Protein AF-A0A239M5T1-F1 (afdb_monomer_lite)

Secondary structure (DSSP, 8-state):
---HHHHHHHHHHHHHTTSSSEEEESPPPPSS--TT-EEEE---------------

Sequence (56 aa):
MSTTRETILTALHFLLQTLPATALRGDVLPERVPTAGLLILRDGEPGEPEVTLSPL

pLDDT: mean 87.52, std 11.48, range [59.84, 98.0]

Foldseek 3Di:
DQDPLNVVLVVVQVVVVVQQAAEEEPDDDDPDADPSGYHYHYSDDPPDPPPPCPPD

Structure (mmCIF, N/CA/C/O backbone):
data_AF-A0A239M5T1-F1
#
_entry.id   AF-A0A239M5T1-F1
#
loop_
_atom_site.group_PDB
_atom_site.id
_atom_site.type_symbol
_atom_site.label_atom_id
_atom_site.label_alt_id
_atom_site.label_comp_id
_atom_site.label_asym_id
_atom_site.label_entity_id
_atom_site.label_seq_id
_atom_site.pdbx_PDB_ins_code
_atom_site.Cartn_x
_atom_site.Cartn_y
_atom_site.Cartn_z
_atom_site.occupancy
_atom_site.B_iso_or_equiv
_atom_site.auth_seq_id
_atom_site.auth_comp_id
_atom_site.auth_asym_id
_atom_site.auth_atom_id
_atom_site.pdbx_PDB_model_num
ATOM 1 N N . MET A 1 1 ? -4.268 -8.788 19.107 1.00 71.88 1 MET A N 1
ATOM 2 C CA . MET A 1 1 ? -5.425 -8.229 18.372 1.00 71.88 1 MET A CA 1
ATOM 3 C C . MET A 1 1 ? -4.886 -7.222 17.373 1.00 71.88 1 MET A C 1
ATOM 5 O O . MET A 1 1 ? -4.096 -6.384 17.785 1.00 71.88 1 MET A O 1
ATOM 9 N N . SER A 1 2 ? -5.232 -7.347 16.088 1.00 80.62 2 SER A N 1
ATOM 10 C CA . SER A 1 2 ? -4.867 -6.343 15.077 1.00 80.62 2 SER A CA 1
ATOM 11 C C . SER A 1 2 ? -5.695 -5.082 15.316 1.00 80.62 2 SER A C 1
ATOM 13 O O . SER A 1 2 ? -6.890 -5.188 15.594 1.00 80.62 2 SER A O 1
ATOM 15 N N . THR A 1 3 ? -5.086 -3.900 15.256 1.00 93.19 3 THR A N 1
ATOM 16 C CA . THR A 1 3 ? -5.842 -2.646 15.370 1.00 93.19 3 THR A CA 1
ATOM 17 C C . THR A 1 3 ? -6.665 -2.415 14.097 1.00 93.19 3 THR A C 1
ATOM 19 O O . THR A 1 3 ? -6.382 -2.981 13.035 1.00 93.19 3 THR A O 1
ATOM 22 N N . THR A 1 4 ? -7.676 -1.546 14.161 1.00 93.75 4 THR A N 1
ATOM 23 C CA . THR A 1 4 ? -8.418 -1.123 12.960 1.00 93.75 4 THR A CA 1
ATOM 24 C C . THR A 1 4 ? -7.473 -0.538 11.908 1.00 93.75 4 THR A C 1
ATOM 26 O O . THR A 1 4 ? -7.611 -0.840 10.725 1.00 93.75 4 THR A O 1
ATOM 29 N N . ARG A 1 5 ? -6.460 0.227 12.340 1.00 92.25 5 ARG A N 1
ATOM 30 C CA . ARG A 1 5 ? -5.407 0.769 11.469 1.00 92.25 5 ARG A CA 1
ATOM 31 C C . ARG A 1 5 ? -4.656 -0.342 10.739 1.00 92.25 5 ARG A C 1
ATOM 33 O O . ARG A 1 5 ? -4.585 -0.309 9.516 1.00 92.25 5 ARG A O 1
ATOM 40 N N . GLU A 1 6 ? -4.150 -1.334 11.468 1.00 93.94 6 GLU A N 1
ATOM 41 C CA . GLU A 1 6 ? -3.415 -2.456 10.872 1.00 93.94 6 GLU A CA 1
ATOM 42 C C . GLU A 1 6 ? -4.275 -3.254 9.888 1.00 93.94 6 GLU A C 1
ATOM 44 O O . GLU A 1 6 ? -3.805 -3.673 8.828 1.00 93.94 6 GLU A O 1
ATOM 49 N N . THR A 1 7 ? -5.562 -3.411 10.201 1.00 95.62 7 THR A N 1
ATOM 50 C CA . THR A 1 7 ? -6.531 -4.070 9.316 1.00 95.62 7 THR A CA 1
ATOM 51 C C . THR A 1 7 ? -6.704 -3.296 8.006 1.00 95.62 7 THR A C 1
ATOM 53 O O . THR A 1 7 ? -6.642 -3.890 6.930 1.00 95.62 7 THR A O 1
ATOM 56 N N . ILE A 1 8 ? -6.853 -1.970 8.080 1.00 95.25 8 ILE A N 1
ATOM 57 C CA . ILE A 1 8 ? -6.985 -1.099 6.903 1.00 95.25 8 ILE A CA 1
ATOM 58 C C . ILE A 1 8 ? -5.706 -1.109 6.062 1.00 95.25 8 ILE A C 1
ATOM 60 O O . ILE A 1 8 ? -5.787 -1.290 4.850 1.00 95.25 8 ILE A O 1
ATOM 64 N N . LEU A 1 9 ? -4.531 -0.953 6.678 1.00 95.44 9 LEU A N 1
ATOM 65 C CA . LEU A 1 9 ? -3.254 -0.946 5.956 1.00 95.44 9 LEU A CA 1
ATOM 66 C C . LEU A 1 9 ? -2.993 -2.283 5.254 1.00 95.44 9 LEU A C 1
ATOM 68 O O . LEU A 1 9 ? -2.522 -2.307 4.119 1.00 95.44 9 LEU A O 1
ATOM 72 N N . THR A 1 10 ? -3.364 -3.396 5.889 1.00 95.94 10 THR A N 1
ATOM 73 C CA . THR A 1 10 ? -3.258 -4.731 5.285 1.00 95.94 10 THR A CA 1
ATOM 74 C C . THR A 1 10 ? -4.208 -4.888 4.098 1.00 95.94 10 THR A C 1
ATOM 76 O O . THR A 1 10 ? -3.784 -5.338 3.034 1.00 95.94 10 THR A O 1
ATOM 79 N N . ALA A 1 11 ? -5.472 -4.476 4.242 1.00 97.31 11 ALA A N 1
ATOM 80 C CA . ALA A 1 11 ? -6.450 -4.533 3.157 1.00 97.31 11 ALA A CA 1
ATOM 81 C C . ALA A 1 11 ? -6.049 -3.637 1.974 1.00 97.31 11 ALA A C 1
ATOM 83 O O . ALA A 1 11 ? -6.134 -4.053 0.821 1.00 97.31 11 ALA A O 1
ATOM 84 N N . LEU A 1 12 ? -5.551 -2.430 2.252 1.00 97.31 12 LEU A N 1
ATOM 85 C CA . LEU A 1 12 ? -5.049 -1.519 1.230 1.00 97.31 12 LEU A CA 1
ATOM 86 C C . LEU A 1 12 ? -3.833 -2.104 0.507 1.00 97.31 12 LEU A C 1
ATOM 88 O O . LEU A 1 12 ? -3.787 -2.067 -0.718 1.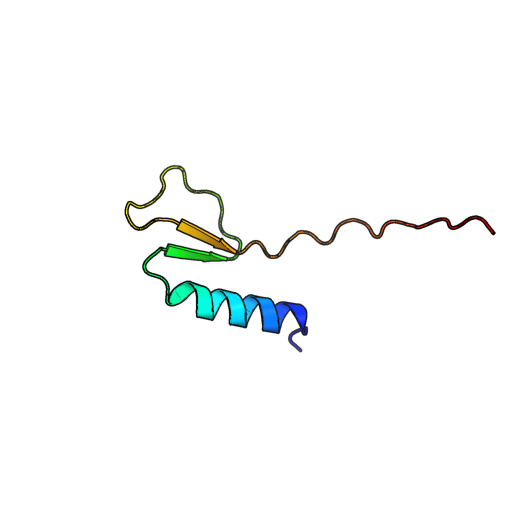00 97.31 12 LEU A O 1
ATOM 92 N N . HIS A 1 13 ? -2.870 -2.674 1.239 1.00 97.50 13 HIS A N 1
ATOM 93 C CA . HIS A 1 13 ? -1.712 -3.318 0.623 1.00 97.50 13 HIS A CA 1
ATOM 94 C C . HIS A 1 13 ? -2.135 -4.452 -0.319 1.00 97.50 13 HIS A C 1
ATOM 96 O O . HIS A 1 13 ? -1.644 -4.520 -1.442 1.00 97.50 13 HIS A O 1
ATOM 102 N N . PHE A 1 14 ? -3.097 -5.281 0.096 1.00 97.94 14 PHE A N 1
ATOM 103 C CA . PHE A 1 14 ? -3.648 -6.346 -0.742 1.00 97.94 14 PHE A CA 1
ATOM 104 C C . PHE A 1 14 ? -4.309 -5.809 -2.021 1.00 97.94 14 PHE A C 1
ATOM 106 O O . PHE A 1 14 ? -4.084 -6.342 -3.104 1.00 97.94 14 PHE A O 1
ATOM 113 N N . LEU A 1 15 ? -5.074 -4.718 -1.930 1.00 98.00 15 LEU A N 1
ATOM 114 C CA . LEU A 1 15 ? -5.662 -4.078 -3.111 1.00 98.00 15 LEU A CA 1
ATOM 115 C C . LEU A 1 15 ? -4.594 -3.494 -4.045 1.00 98.00 15 LEU A C 1
ATOM 117 O O . LEU A 1 15 ? -4.719 -3.591 -5.260 1.00 98.00 15 LEU A O 1
ATOM 121 N N . LEU A 1 16 ? -3.516 -2.919 -3.510 1.00 97.25 16 LEU A N 1
ATOM 122 C CA . LEU A 1 16 ? -2.429 -2.378 -4.333 1.00 97.25 16 LEU A CA 1
ATOM 123 C C . LEU A 1 16 ? -1.676 -3.469 -5.106 1.00 97.25 16 LEU A C 1
ATOM 125 O O . LEU A 1 16 ? -1.187 -3.199 -6.201 1.00 97.25 16 LEU A O 1
ATOM 129 N N . GLN A 1 17 ? -1.626 -4.698 -4.586 1.00 96.62 17 GLN A N 1
ATOM 130 C CA . GLN A 1 17 ? -1.016 -5.842 -5.275 1.00 96.62 17 GLN A CA 1
ATOM 131 C C . GLN A 1 17 ? -1.760 -6.251 -6.558 1.00 96.62 17 GLN A C 1
ATOM 133 O O . GLN A 1 17 ? -1.203 -6.998 -7.358 1.00 96.62 17 GLN A O 1
ATOM 138 N N . THR A 1 18 ? -2.991 -5.775 -6.793 1.00 96.88 18 THR A N 1
ATOM 139 C CA . THR A 1 18 ? -3.730 -6.073 -8.032 1.00 96.88 18 THR A CA 1
ATOM 140 C C . THR A 1 18 ? -3.371 -5.142 -9.191 1.00 96.88 18 THR A C 1
ATOM 142 O O . THR A 1 18 ? -3.847 -5.343 -10.308 1.00 96.88 18 THR A O 1
ATOM 145 N N . LEU A 1 19 ? -2.593 -4.086 -8.940 1.00 95.75 19 LEU A N 1
ATOM 146 C CA . LEU A 1 19 ? -2.160 -3.143 -9.968 1.00 95.75 19 LEU A CA 1
ATOM 147 C C . LEU A 1 19 ? -0.964 -3.708 -10.752 1.00 95.75 19 LEU A C 1
ATOM 149 O O . LEU A 1 19 ? -0.182 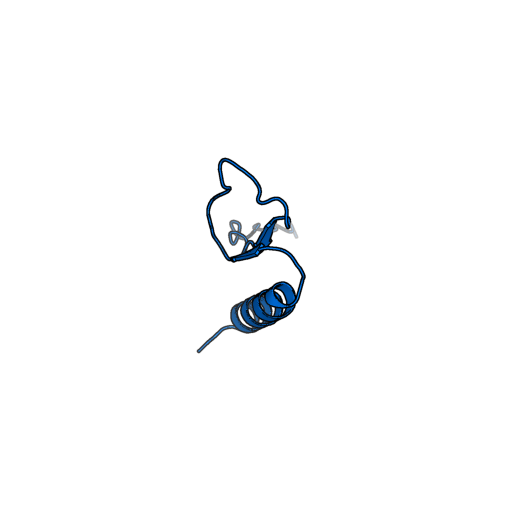-4.483 -10.203 1.00 95.75 19 LEU A O 1
ATOM 153 N N . PRO A 1 20 ? -0.760 -3.304 -12.019 1.00 94.50 20 PRO A N 1
ATOM 154 C CA . PRO A 1 20 ? 0.375 -3.753 -12.825 1.00 94.50 20 PRO A CA 1
ATOM 155 C C . PRO A 1 20 ? 1.674 -3.007 -12.457 1.00 94.50 20 PRO A C 1
ATOM 157 O O . PRO A 1 20 ? 2.353 -2.473 -13.327 1.00 94.50 20 PRO A O 1
ATOM 160 N N . ALA A 1 21 ? 1.999 -2.945 -11.165 1.00 94.75 21 ALA A N 1
ATOM 161 C CA . ALA A 1 21 ? 3.190 -2.314 -10.605 1.00 94.75 21 ALA A CA 1
ATOM 162 C C . ALA A 1 21 ? 3.649 -3.078 -9.356 1.00 94.75 21 ALA A C 1
ATOM 164 O O . ALA A 1 21 ? 2.856 -3.756 -8.702 1.00 94.75 21 ALA A O 1
ATOM 165 N N . THR A 1 22 ? 4.924 -2.953 -8.985 1.00 94.56 22 THR A N 1
ATOM 166 C CA . THR A 1 22 ? 5.414 -3.558 -7.740 1.00 94.56 22 THR A CA 1
ATOM 167 C C . THR A 1 22 ? 4.841 -2.794 -6.546 1.00 94.56 22 THR A C 1
ATOM 169 O O . THR A 1 22 ? 5.073 -1.593 -6.425 1.00 94.56 22 THR 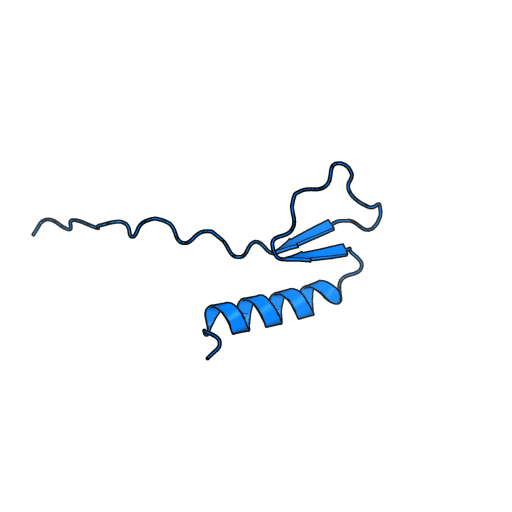A O 1
ATOM 172 N N . ALA A 1 23 ? 4.122 -3.478 -5.654 1.00 96.19 23 ALA A N 1
ATOM 173 C CA . ALA A 1 23 ? 3.573 -2.899 -4.429 1.00 96.19 23 ALA A CA 1
ATOM 174 C C . ALA A 1 23 ? 4.302 -3.447 -3.193 1.00 96.19 23 ALA A C 1
ATOM 176 O O . ALA A 1 23 ? 4.292 -4.650 -2.946 1.00 96.19 23 ALA A O 1
ATOM 177 N N . LEU A 1 24 ? 4.906 -2.561 -2.401 1.00 95.06 24 LEU A N 1
ATOM 178 C CA . LEU A 1 24 ? 5.629 -2.872 -1.161 1.00 95.06 24 LEU A CA 1
ATOM 179 C C . LEU A 1 24 ? 4.995 -2.135 0.029 1.00 95.06 24 LEU A C 1
ATOM 181 O O . LEU A 1 24 ? 4.246 -1.173 -0.154 1.00 95.06 24 LEU A O 1
ATOM 185 N N . ARG A 1 25 ? 5.298 -2.563 1.258 1.00 94.88 25 ARG A N 1
ATOM 186 C CA . ARG A 1 25 ? 4.890 -1.887 2.501 1.00 94.88 25 ARG A CA 1
ATOM 187 C C . ARG A 1 25 ? 6.102 -1.729 3.412 1.00 94.88 25 ARG A C 1
ATOM 189 O O . ARG A 1 25 ? 6.815 -2.697 3.640 1.00 94.88 25 ARG A O 1
ATOM 196 N N . GLY A 1 26 ? 6.350 -0.513 3.894 1.00 91.88 26 GLY A N 1
ATOM 197 C CA . GLY A 1 26 ? 7.449 -0.218 4.826 1.00 91.88 26 GLY A CA 1
ATOM 198 C C . GLY A 1 26 ? 8.875 -0.310 4.256 1.00 91.88 26 GLY A C 1
ATOM 199 O O . GLY A 1 26 ? 9.816 0.033 4.960 1.00 91.88 26 GLY A O 1
ATOM 200 N N . ASP A 1 27 ? 9.050 -0.707 2.995 1.00 89.31 27 ASP A N 1
ATOM 201 C CA . ASP A 1 27 ? 10.373 -0.973 2.415 1.00 89.31 27 ASP A CA 1
ATOM 202 C C . ASP A 1 27 ? 11.182 0.305 2.124 1.00 89.31 27 ASP A C 1
ATOM 204 O O . ASP A 1 27 ? 10.622 1.389 1.942 1.00 89.31 27 ASP A O 1
ATOM 208 N N . VAL A 1 28 ? 12.507 0.218 2.065 1.00 87.44 28 VAL A N 1
ATOM 209 C CA . VAL A 1 28 ? 13.383 1.362 1.761 1.00 87.44 28 VAL A CA 1
ATOM 210 C C . VAL A 1 28 ? 13.214 1.780 0.295 1.00 87.44 28 VAL A C 1
ATOM 212 O O . VAL A 1 28 ? 12.864 0.975 -0.567 1.00 87.44 28 VAL A O 1
ATOM 215 N N . LEU A 1 29 ? 13.412 3.069 -0.005 1.00 86.69 29 LEU A N 1
ATOM 216 C CA . LEU A 1 29 ? 13.382 3.537 -1.391 1.00 86.69 29 LEU A CA 1
ATOM 217 C C . LEU A 1 29 ? 14.516 2.854 -2.181 1.00 86.69 29 LEU A C 1
ATOM 219 O O . LEU A 1 29 ? 15.670 2.951 -1.763 1.00 86.69 29 LEU A O 1
ATOM 223 N N . PRO A 1 30 ? 14.225 2.181 -3.307 1.00 88.19 30 PRO A N 1
ATOM 224 C CA . PRO A 1 30 ? 15.264 1.522 -4.078 1.00 88.19 30 PRO A CA 1
ATOM 225 C C . PRO A 1 30 ? 16.085 2.537 -4.871 1.00 88.19 30 PRO A C 1
ATOM 227 O O . PRO A 1 30 ? 15.600 3.602 -5.254 1.00 88.19 30 PRO A O 1
ATOM 230 N N . GLU A 1 31 ? 17.311 2.154 -5.213 1.00 92.94 31 GLU A N 1
ATOM 231 C CA . GLU A 1 31 ? 18.198 2.961 -6.059 1.00 92.94 31 GLU A CA 1
ATOM 232 C C . GLU A 1 31 ? 17.682 3.097 -7.503 1.00 92.94 31 GLU A C 1
ATOM 234 O O . GLU A 1 31 ? 18.008 4.056 -8.202 1.00 92.94 31 GLU A O 1
ATOM 239 N N . ARG A 1 32 ? 16.869 2.138 -7.972 1.00 91.50 32 ARG A N 1
ATOM 240 C CA . ARG A 1 32 ? 16.253 2.145 -9.306 1.00 91.50 32 ARG A CA 1
ATOM 241 C C . ARG A 1 32 ? 14.796 1.708 -9.242 1.00 91.50 32 ARG A C 1
ATOM 243 O O . ARG A 1 32 ? 14.460 0.722 -8.592 1.00 91.50 32 ARG A O 1
ATOM 250 N N . VAL A 1 33 ? 13.945 2.409 -9.989 1.00 91.69 33 VAL A N 1
ATOM 251 C CA . VAL A 1 33 ? 12.523 2.073 -10.130 1.00 91.69 33 VAL A CA 1
ATOM 252 C C . VAL A 1 33 ? 12.345 1.036 -11.252 1.00 91.69 33 VAL A C 1
ATOM 254 O O . VAL A 1 33 ? 12.879 1.246 -12.347 1.00 91.69 33 VAL A O 1
ATOM 257 N N . PRO A 1 34 ? 11.615 -0.075 -11.025 1.00 90.69 34 PRO A N 1
ATOM 258 C CA . PRO A 1 34 ? 11.270 -1.031 -12.076 1.00 90.69 34 PRO A CA 1
ATOM 259 C C . PRO A 1 34 ? 10.479 -0.377 -13.211 1.00 90.69 34 PRO A C 1
ATOM 261 O O . PRO A 1 34 ? 9.692 0.537 -12.981 1.00 90.69 34 PRO A O 1
ATOM 264 N N . THR A 1 35 ? 10.606 -0.894 -14.434 1.00 93.56 35 THR A N 1
ATOM 265 C CA . THR A 1 35 ? 9.863 -0.375 -15.598 1.00 93.56 35 THR A CA 1
ATOM 266 C C . THR A 1 35 ? 8.344 -0.458 -15.419 1.00 93.56 35 THR A C 1
ATOM 268 O O . THR A 1 35 ? 7.629 0.410 -15.904 1.00 93.56 35 THR A O 1
ATOM 271 N N . ALA A 1 36 ? 7.855 -1.463 -14.685 1.00 91.81 36 ALA A N 1
ATOM 272 C CA . ALA A 1 36 ? 6.440 -1.606 -14.334 1.00 91.81 36 ALA A CA 1
ATOM 273 C C . ALA A 1 36 ? 5.951 -0.576 -13.290 1.00 91.81 36 ALA A C 1
ATOM 275 O O . ALA A 1 36 ? 4.767 -0.522 -12.985 1.00 91.81 36 ALA A O 1
ATOM 276 N N . GLY A 1 37 ? 6.843 0.251 -12.736 1.00 93.75 37 GLY A N 1
ATOM 277 C CA . GLY A 1 37 ? 6.536 1.189 -11.661 1.00 93.75 37 GLY A CA 1
ATOM 278 C C . GLY A 1 37 ? 6.644 0.569 -10.265 1.00 93.75 37 GLY A C 1
ATOM 279 O O . GLY A 1 37 ? 6.797 -0.643 -10.097 1.00 93.75 37 GLY A O 1
ATOM 280 N N . LEU A 1 38 ? 6.598 1.435 -9.250 1.00 95.31 38 LEU A N 1
ATOM 281 C CA . LEU A 1 38 ? 6.731 1.077 -7.840 1.00 95.31 38 LEU A CA 1
ATOM 282 C C . LEU A 1 38 ? 5.771 1.896 -6.976 1.00 95.31 38 LEU A C 1
ATOM 284 O O . LEU A 1 38 ? 5.711 3.119 -7.089 1.00 95.31 38 LEU A O 1
ATOM 288 N N . LEU A 1 39 ? 5.077 1.209 -6.076 1.00 95.31 39 LEU A N 1
ATOM 289 C CA . LEU A 1 39 ? 4.209 1.759 -5.043 1.00 95.31 39 LEU A CA 1
ATOM 290 C C . LEU A 1 39 ? 4.736 1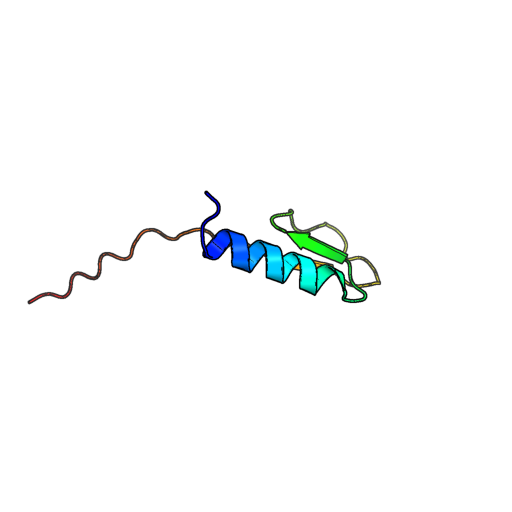.287 -3.685 1.00 95.31 39 LEU A C 1
ATOM 292 O O . LEU A 1 39 ? 4.907 0.087 -3.476 1.00 95.31 39 LEU A O 1
ATOM 296 N N . ILE A 1 40 ? 4.973 2.207 -2.749 1.00 95.00 40 ILE A N 1
ATOM 297 C CA . ILE A 1 40 ? 5.336 1.853 -1.370 1.00 95.00 40 ILE A CA 1
ATOM 298 C C . ILE A 1 40 ? 4.279 2.420 -0.427 1.00 95.00 40 ILE A C 1
ATOM 300 O O . ILE A 1 40 ? 4.183 3.635 -0.256 1.00 95.00 40 ILE A O 1
ATOM 304 N N . LEU A 1 41 ? 3.498 1.538 0.201 1.00 95.62 41 LEU A N 1
ATOM 305 C CA . LEU A 1 41 ? 2.601 1.907 1.288 1.00 95.62 41 LEU A CA 1
ATOM 306 C C . LEU A 1 41 ? 3.440 2.238 2.525 1.00 95.62 41 LEU A C 1
ATOM 308 O O . LEU A 1 41 ? 4.193 1.403 3.033 1.00 95.62 41 LEU A O 1
ATOM 312 N N . ARG A 1 42 ? 3.320 3.481 2.987 1.00 92.75 42 ARG A N 1
ATOM 313 C CA . ARG A 1 42 ? 3.947 3.956 4.216 1.00 92.75 42 ARG A CA 1
ATOM 314 C C . ARG A 1 42 ? 2.924 3.905 5.333 1.00 92.75 42 ARG A C 1
ATOM 316 O O . ARG A 1 42 ? 1.881 4.543 5.241 1.00 92.75 42 ARG A O 1
ATOM 323 N N . ASP A 1 43 ? 3.267 3.185 6.390 1.00 90.44 43 ASP A N 1
ATOM 324 C CA . ASP A 1 43 ? 2.409 3.062 7.566 1.00 90.44 43 ASP A CA 1
ATOM 325 C C . ASP A 1 43 ? 2.283 4.395 8.305 1.00 90.44 43 ASP A C 1
ATOM 327 O O . ASP A 1 43 ? 1.298 4.585 9.007 1.00 90.44 43 ASP A O 1
ATOM 331 N N . GLY A 1 44 ? 3.226 5.322 8.090 1.00 84.00 44 GLY A N 1
ATOM 332 C CA . GLY A 1 44 ? 3.307 6.625 8.744 1.00 84.00 44 GLY A CA 1
ATOM 333 C C . GLY A 1 44 ? 3.844 6.497 10.167 1.00 84.00 44 GLY A C 1
ATOM 334 O O . GLY A 1 44 ? 3.404 5.628 10.915 1.00 84.00 44 GLY A O 1
ATOM 335 N N . GLU A 1 45 ? 4.765 7.377 10.552 1.00 74.81 45 GLU A N 1
ATOM 336 C CA . GLU A 1 45 ? 5.171 7.480 11.954 1.00 74.81 45 GLU A CA 1
ATOM 337 C C . GLU A 1 45 ? 4.024 8.113 12.756 1.00 74.81 45 GLU A C 1
ATOM 339 O O . GLU A 1 45 ? 3.468 9.131 12.322 1.00 74.81 45 GLU A O 1
ATOM 344 N N . PRO A 1 46 ? 3.623 7.544 13.904 1.00 65.38 46 PRO A N 1
ATOM 345 C CA . PRO A 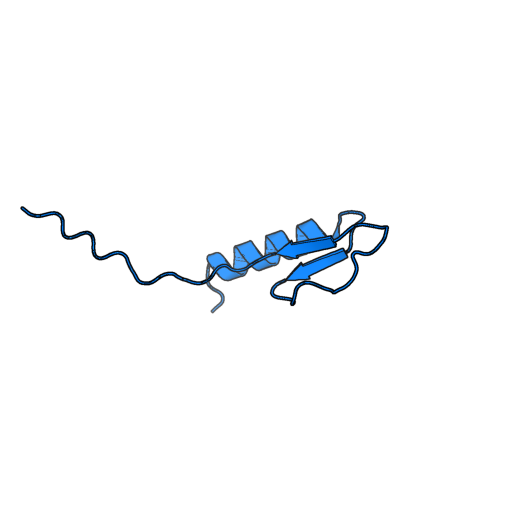1 46 ? 2.836 8.302 14.857 1.00 65.38 46 PRO A CA 1
ATOM 346 C C . PRO A 1 46 ? 3.698 9.484 15.318 1.00 65.38 46 PRO A C 1
ATOM 348 O O . PRO A 1 46 ? 4.715 9.289 15.976 1.00 65.38 46 PRO A O 1
ATOM 351 N N . GLY A 1 47 ? 3.328 10.704 14.923 1.00 65.94 47 GLY A N 1
ATOM 352 C CA . GLY A 1 47 ? 3.960 11.909 15.460 1.00 65.94 47 GLY A CA 1
ATOM 353 C C . GLY A 1 47 ? 3.761 12.001 16.974 1.00 65.94 47 GLY A C 1
ATOM 354 O O . GLY A 1 47 ? 2.852 11.372 17.525 1.00 65.94 47 GLY A O 1
ATOM 355 N N . GLU A 1 48 ? 4.596 12.800 17.642 1.00 75.69 48 GLU A N 1
ATOM 356 C CA . GLU A 1 48 ? 4.339 13.197 19.029 1.00 75.69 48 GLU A CA 1
ATOM 357 C C . GLU A 1 48 ? 2.905 13.747 19.118 1.00 75.69 48 GLU A C 1
ATOM 359 O O . GLU A 1 48 ? 2.501 14.522 18.242 1.00 75.69 48 GLU A O 1
ATOM 364 N N . PRO A 1 49 ? 2.106 13.341 20.120 1.00 72.81 49 PRO A N 1
ATOM 365 C CA . PRO A 1 49 ? 0.783 13.909 20.303 1.00 72.81 49 PRO A CA 1
ATOM 366 C C . PRO A 1 49 ? 0.933 15.423 20.448 1.00 72.81 49 PRO A C 1
ATOM 368 O O . PRO A 1 49 ? 1.556 15.899 21.398 1.00 72.81 49 PRO A O 1
ATOM 371 N N . GLU A 1 50 ? 0.383 16.189 19.503 1.00 67.94 50 GLU A N 1
ATOM 372 C CA . GLU A 1 50 ? 0.331 17.638 19.652 1.00 67.94 50 GLU A CA 1
ATOM 373 C C . GLU A 1 50 ? -0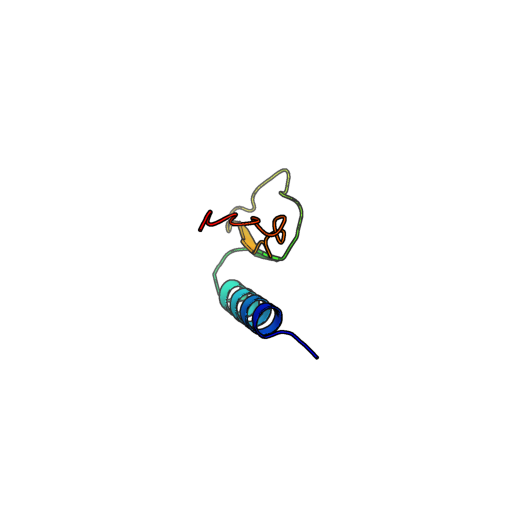.467 17.936 20.921 1.00 67.94 50 GLU A C 1
ATOM 375 O O . GLU A 1 50 ? -1.672 17.681 21.004 1.00 67.94 50 GLU A O 1
ATOM 380 N N . VAL A 1 51 ? 0.219 18.450 21.942 1.00 69.81 51 VAL A N 1
ATOM 381 C CA . VAL A 1 51 ? -0.442 18.987 23.124 1.00 69.81 51 VAL A CA 1
ATOM 382 C C . VAL A 1 51 ? -1.112 20.275 22.670 1.00 69.81 51 VAL A C 1
ATOM 384 O O . VAL A 1 51 ? -0.510 21.347 22.678 1.00 69.81 51 VAL A O 1
ATOM 387 N N . THR A 1 52 ? -2.368 20.183 22.238 1.00 67.44 52 THR A N 1
ATOM 388 C CA . THR A 1 52 ? -3.208 21.362 22.057 1.00 67.44 52 THR A CA 1
ATOM 389 C C . THR A 1 52 ? -3.451 21.952 23.441 1.00 67.44 52 THR A C 1
ATOM 391 O O . THR A 1 52 ? -4.395 21.575 24.135 1.00 67.44 52 THR A O 1
ATOM 394 N N . LEU A 1 53 ? -2.578 22.861 23.877 1.00 64.69 53 LEU A N 1
ATOM 395 C CA . LEU A 1 53 ? -2.847 23.736 25.010 1.00 64.69 53 LEU A CA 1
ATOM 396 C C . LEU A 1 53 ? -3.913 24.733 24.553 1.00 64.69 53 LEU A C 1
ATOM 398 O O . LEU A 1 53 ? -3.594 25.862 24.201 1.00 64.69 53 LEU A O 1
ATOM 402 N N . SER A 1 54 ? -5.173 24.294 24.479 1.00 62.12 54 SER A N 1
ATOM 403 C CA . SER A 1 54 ? -6.297 25.222 24.395 1.00 62.12 54 SER A CA 1
ATOM 404 C C . SER A 1 54 ? -6.293 26.000 25.713 1.00 62.12 54 SER A C 1
ATOM 406 O O . SER A 1 54 ? -6.527 25.387 26.759 1.00 62.12 54 SER A O 1
ATOM 408 N N . PRO A 1 55 ? -5.925 27.294 25.709 1.00 64.50 55 PRO A N 1
ATOM 409 C CA . PRO A 1 55 ? -5.856 28.066 26.929 1.00 64.50 55 PRO A CA 1
ATOM 410 C C . PRO A 1 55 ? -7.276 28.554 27.193 1.00 64.50 55 PRO A C 1
ATOM 412 O O . PRO A 1 55 ? -7.727 29.529 26.591 1.00 64.50 55 PRO A O 1
ATOM 415 N N . LEU A 1 56 ? -8.006 27.815 28.025 1.00 59.84 56 LEU A N 1
ATOM 416 C CA . LEU A 1 56 ? -9.096 28.426 28.777 1.00 59.84 56 LEU A CA 1
ATOM 417 C C . LEU A 1 56 ? -8.499 29.279 29.897 1.00 59.84 56 LEU A C 1
ATOM 419 O O . LEU A 1 56 ? -7.528 28.806 30.533 1.00 59.84 56 LEU A O 1
#

Organism: NCBI:txid74033

Radius of gyration: 16.38 Å; chains: 1; bounding box: 27×37×44 Å